Protein AF-A0A1Y3MMA6-F1 (afdb_monomer_lite)

Radius of gyration: 14.42 Å; chains: 1; bounding box: 32×38×24 Å

pLDDT: mean 72.96, std 12.75, range [39.69, 86.56]

Structure (mmCIF, N/CA/C/O backbone):
data_AF-A0A1Y3MMA6-F1
#
_entry.id   AF-A0A1Y3MMA6-F1
#
loop_
_atom_site.group_PDB
_atom_site.id
_atom_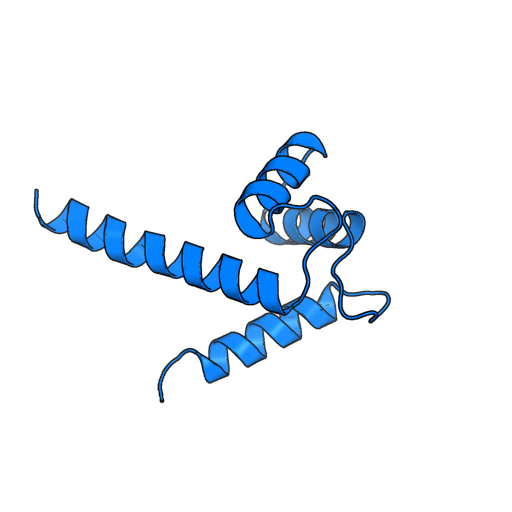site.type_symbol
_atom_site.label_atom_id
_atom_site.label_alt_id
_atom_site.label_comp_id
_atom_site.label_asym_id
_atom_site.label_entity_id
_atom_site.label_seq_id
_atom_site.pdbx_PDB_ins_code
_atom_site.Cartn_x
_atom_site.Cartn_y
_atom_site.Cartn_z
_atom_site.occupancy
_atom_site.B_iso_or_equiv
_atom_site.auth_seq_id
_atom_site.auth_comp_id
_atom_site.auth_asym_id
_atom_site.auth_atom_id
_atom_site.pdbx_PDB_model_num
ATOM 1 N N . GLY A 1 1 ? -13.096 -23.953 -4.346 1.00 39.69 1 GLY A N 1
ATOM 2 C CA . GLY A 1 1 ? -11.684 -24.020 -3.930 1.00 39.69 1 GLY A CA 1
ATOM 3 C C . GLY A 1 1 ? -11.383 -22.766 -3.144 1.00 39.69 1 GLY A C 1
ATOM 4 O O . GLY A 1 1 ? -11.755 -21.700 -3.601 1.00 39.69 1 GLY A O 1
ATOM 5 N N . THR A 1 2 ? -11.070 -22.892 -1.854 1.00 46.38 2 THR A N 1
ATOM 6 C CA . THR A 1 2 ? -9.699 -22.950 -1.288 1.00 46.38 2 THR A CA 1
ATOM 7 C C . THR A 1 2 ? -9.078 -21.561 -1.171 1.00 46.38 2 THR A C 1
ATOM 9 O O . THR A 1 2 ? -8.536 -21.075 -2.144 1.00 46.38 2 THR A O 1
ATOM 12 N N . LEU A 1 3 ? -9.182 -20.966 0.028 1.00 53.88 3 LEU A N 1
ATOM 13 C CA . LEU A 1 3 ? -8.496 -19.771 0.564 1.00 53.88 3 LEU A CA 1
ATOM 14 C C . LEU A 1 3 ? -8.582 -18.451 -0.235 1.00 53.88 3 LEU A C 1
ATOM 16 O O . LEU A 1 3 ? -8.962 -17.431 0.335 1.00 53.88 3 LEU A O 1
ATOM 20 N N . THR A 1 4 ? -8.294 -18.472 -1.532 1.00 58.84 4 THR A N 1
ATOM 21 C CA . THR A 1 4 ? -8.143 -17.316 -2.421 1.00 58.84 4 THR A CA 1
ATOM 22 C C . THR A 1 4 ? -9.418 -16.487 -2.537 1.00 58.84 4 THR A C 1
ATOM 24 O O . THR A 1 4 ? -9.339 -15.272 -2.553 1.00 58.84 4 THR A O 1
ATOM 27 N N . ASP A 1 5 ? -10.599 -17.107 -2.539 1.00 67.81 5 ASP A N 1
ATOM 28 C CA . ASP A 1 5 ? -11.874 -16.389 -2.699 1.00 67.81 5 ASP A CA 1
ATOM 29 C C . ASP A 1 5 ? -12.203 -15.489 -1.490 1.00 67.81 5 ASP A C 1
ATOM 31 O O . ASP A 1 5 ? -12.523 -14.308 -1.630 1.00 67.81 5 ASP A O 1
ATOM 35 N N . LYS A 1 6 ? -12.002 -16.020 -0.275 1.00 71.88 6 LYS A N 1
ATOM 36 C CA . LYS A 1 6 ? -12.149 -15.255 0.974 1.00 71.88 6 LYS A CA 1
ATOM 37 C C . LYS A 1 6 ? -11.067 -14.186 1.110 1.00 71.88 6 LYS A C 1
ATOM 39 O O . LYS A 1 6 ? -11.358 -13.084 1.562 1.00 71.88 6 LYS A O 1
ATOM 44 N N . PHE A 1 7 ? -9.837 -14.509 0.711 1.00 71.50 7 PHE A N 1
ATOM 45 C CA . PHE A 1 7 ? -8.723 -13.563 0.720 1.00 71.50 7 PHE A CA 1
ATOM 46 C C . PHE A 1 7 ? -8.962 -12.414 -0.265 1.00 71.50 7 PHE A C 1
ATOM 48 O O . PHE A 1 7 ? -8.730 -11.259 0.076 1.00 71.50 7 PHE A O 1
ATOM 55 N N . CYS A 1 8 ? -9.513 -12.714 -1.445 1.00 72.31 8 CYS A N 1
ATOM 56 C CA . CYS A 1 8 ? -9.893 -11.711 -2.428 1.00 72.31 8 CYS A CA 1
ATOM 57 C C . CYS A 1 8 ? -10.976 -10.773 -1.887 1.00 72.31 8 CYS A C 1
ATOM 59 O O . CYS A 1 8 ? -10.852 -9.560 -2.012 1.00 72.31 8 CYS A O 1
ATOM 61 N N . ALA A 1 9 ? -12.016 -11.315 -1.245 1.00 79.88 9 ALA A N 1
ATOM 62 C CA . ALA A 1 9 ? -13.063 -10.502 -0.628 1.00 79.88 9 ALA A CA 1
ATOM 63 C C . ALA A 1 9 ? -12.498 -9.556 0.447 1.00 79.88 9 ALA A C 1
ATOM 65 O O . ALA A 1 9 ? -12.795 -8.365 0.429 1.00 79.88 9 ALA A O 1
ATOM 66 N N . LEU A 1 10 ? -11.620 -10.063 1.315 1.00 79.94 10 LEU A N 1
ATOM 67 C CA . LEU A 1 10 ? -11.039 -9.294 2.414 1.00 79.94 10 LEU A CA 1
ATOM 68 C C . LEU A 1 10 ? -10.071 -8.211 1.911 1.00 79.94 10 LEU A C 1
ATOM 70 O O . LEU A 1 10 ? -10.138 -7.066 2.351 1.00 79.94 10 LEU A O 1
ATOM 74 N N . LEU A 1 11 ? -9.226 -8.532 0.926 1.00 77.38 11 LEU A N 1
ATOM 75 C CA . LEU A 1 11 ? -8.364 -7.554 0.253 1.00 77.38 11 LEU A CA 1
ATOM 76 C C . LEU A 1 11 ? -9.177 -6.494 -0.487 1.00 77.38 11 LEU A C 1
ATOM 78 O O . LEU A 1 11 ? -8.793 -5.331 -0.473 1.00 77.38 11 LEU A O 1
ATOM 82 N N . LYS A 1 12 ? -10.317 -6.860 -1.082 1.00 82.62 12 LYS A N 1
ATOM 83 C CA . LYS A 1 12 ? -11.231 -5.904 -1.711 1.00 82.62 12 LYS A CA 1
ATOM 84 C C . LYS A 1 12 ? -11.869 -4.963 -0.695 1.00 82.62 12 LYS A C 1
ATOM 86 O O . LYS A 1 12 ? -11.963 -3.773 -0.969 1.00 82.62 12 LYS A O 1
ATOM 91 N N . GLU A 1 13 ? -12.295 -5.469 0.459 1.00 85.25 13 GLU A N 1
ATOM 92 C CA . GLU A 1 13 ? -12.842 -4.637 1.539 1.00 85.25 13 GLU A CA 1
ATOM 93 C C . GLU A 1 13 ? -11.792 -3.681 2.104 1.00 85.25 13 GLU A C 1
ATOM 95 O O . GLU A 1 13 ? -12.084 -2.506 2.318 1.00 85.25 13 GLU A O 1
ATOM 100 N N . ILE A 1 14 ? -10.561 -4.162 2.301 1.00 82.50 14 ILE A N 1
ATOM 101 C CA . ILE A 1 14 ? -9.432 -3.317 2.693 1.00 82.50 14 ILE A CA 1
ATOM 102 C C . ILE A 1 14 ? -9.190 -2.264 1.613 1.00 82.50 14 ILE A C 1
ATOM 104 O O . ILE A 1 14 ? -9.203 -1.081 1.921 1.00 82.50 14 ILE A O 1
ATOM 108 N N . PHE A 1 15 ? -9.056 -2.666 0.351 1.00 83.88 15 PHE A N 1
ATOM 109 C CA . PHE A 1 15 ? -8.845 -1.748 -0.764 1.00 83.88 15 PHE A CA 1
ATOM 110 C C . PHE A 1 15 ? -9.914 -0.651 -0.792 1.00 83.88 15 PHE A C 1
ATOM 112 O O . PHE A 1 15 ? -9.577 0.520 -0.734 1.00 83.88 15 PHE A O 1
ATOM 119 N N . MET A 1 16 ? -11.198 -1.018 -0.743 1.00 85.00 16 MET A N 1
ATOM 120 C CA . MET A 1 16 ? -12.325 -0.073 -0.722 1.00 85.00 16 MET A CA 1
ATOM 121 C C . MET A 1 16 ? -12.362 0.838 0.509 1.00 85.00 16 MET A C 1
ATOM 123 O O . MET A 1 16 ? -13.021 1.874 0.486 1.00 85.00 16 MET A O 1
ATOM 127 N N . LYS A 1 17 ? -11.725 0.441 1.611 1.00 86.06 17 LYS A N 1
ATOM 128 C CA . LYS A 1 17 ? -11.632 1.264 2.819 1.00 86.06 17 LYS A CA 1
ATOM 129 C C . LYS A 1 17 ? -10.576 2.360 2.680 1.00 86.06 17 LYS A C 1
ATOM 131 O O . LYS A 1 17 ? -10.707 3.396 3.329 1.00 86.06 17 LYS A O 1
ATOM 136 N N . PHE A 1 18 ? -9.538 2.109 1.889 1.00 82.31 18 PHE A N 1
ATOM 137 C CA . PHE A 1 18 ? -8.430 3.037 1.676 1.00 82.31 18 PHE A CA 1
ATOM 138 C C . PHE A 1 18 ? -8.541 3.824 0.367 1.00 82.31 18 PHE A C 1
ATOM 140 O O . PHE A 1 18 ? -7.982 4.910 0.307 1.00 82.31 18 PHE A O 1
ATOM 147 N N . ASP A 1 19 ? -9.284 3.303 -0.610 1.00 85.25 19 ASP A N 1
ATOM 148 C CA . ASP A 1 19 ? -9.727 3.976 -1.833 1.00 85.25 19 ASP A CA 1
ATOM 149 C C . ASP A 1 19 ? -10.866 4.947 -1.471 1.00 85.25 19 ASP A C 1
ATOM 151 O O . ASP A 1 19 ? -12.054 4.598 -1.430 1.00 85.25 19 ASP A O 1
ATOM 155 N N . LEU A 1 20 ? -10.474 6.150 -1.056 1.00 83.44 20 LEU A N 1
ATOM 156 C CA . LEU A 1 20 ? -11.346 7.205 -0.554 1.00 83.44 20 LEU A CA 1
ATOM 157 C C . LEU A 1 20 ? -12.175 7.815 -1.680 1.00 83.44 20 LEU A C 1
ATOM 159 O O . LEU A 1 20 ? -13.342 8.158 -1.454 1.00 83.44 20 LEU A O 1
ATOM 163 N N . ASP A 1 21 ? -11.584 7.957 -2.866 1.00 85.44 21 ASP A N 1
ATOM 164 C CA . ASP A 1 21 ? -12.253 8.533 -4.029 1.00 85.44 21 ASP A CA 1
ATOM 165 C C . ASP A 1 21 ? -13.017 7.500 -4.878 1.00 85.44 21 ASP A C 1
ATOM 167 O O . ASP A 1 21 ? -13.943 7.876 -5.606 1.00 85.44 21 ASP A O 1
ATOM 171 N N . LYS A 1 22 ? -12.783 6.203 -4.638 1.00 84.25 22 LYS A N 1
ATOM 172 C CA . LYS A 1 22 ? -13.496 5.066 -5.238 1.00 84.25 22 LYS A CA 1
ATOM 173 C C . LYS A 1 22 ? -13.316 4.979 -6.747 1.00 84.25 22 LYS A C 1
ATOM 175 O O . LYS A 1 22 ? -14.219 4.497 -7.444 1.00 84.25 22 LYS A O 1
ATOM 180 N N . ASP A 1 23 ? -12.176 5.426 -7.259 1.00 85.38 23 ASP A N 1
ATOM 181 C CA . ASP A 1 23 ? -11.803 5.258 -8.661 1.00 85.38 23 ASP A CA 1
ATOM 182 C C . ASP A 1 23 ? -11.295 3.838 -8.973 1.00 85.38 23 ASP A C 1
ATOM 184 O O . ASP A 1 23 ? -11.171 3.465 -10.145 1.00 85.38 23 ASP A O 1
ATOM 188 N N . GLY A 1 24 ? -11.082 3.002 -7.949 1.00 82.94 24 GLY A N 1
ATOM 189 C CA . GLY A 1 24 ? -10.548 1.653 -8.102 1.00 82.94 24 GLY A CA 1
ATOM 190 C C . GLY A 1 24 ? -9.021 1.606 -8.225 1.00 82.94 24 GLY A C 1
ATOM 191 O O . GLY A 1 24 ? -8.477 0.558 -8.604 1.00 82.94 24 GLY A O 1
ATOM 192 N N . LEU A 1 25 ? -8.334 2.703 -7.908 1.00 86.38 25 LEU A N 1
ATOM 193 C CA . LEU A 1 25 ? -6.889 2.871 -7.900 1.00 86.38 25 LEU A CA 1
ATOM 194 C C . LEU A 1 25 ? -6.470 3.517 -6.576 1.00 86.38 25 LEU A C 1
ATOM 196 O O . LEU A 1 25 ? -6.655 4.702 -6.358 1.00 86.38 25 LEU A O 1
ATOM 200 N N . LEU A 1 26 ? -5.758 2.764 -5.737 1.00 85.94 26 LEU A N 1
ATOM 201 C CA . LEU A 1 26 ? -5.119 3.363 -4.573 1.00 85.94 26 LEU A CA 1
ATOM 202 C C . LEU A 1 26 ? -4.006 4.299 -5.043 1.00 85.94 26 LEU A C 1
ATOM 204 O O . LEU A 1 26 ? -2.921 3.861 -5.450 1.00 85.94 26 LEU A O 1
ATOM 208 N N . SER A 1 27 ? -4.276 5.591 -4.969 1.00 86.50 27 SER A N 1
ATOM 209 C CA . SER A 1 27 ? -3.341 6.653 -5.290 1.00 86.50 27 SER A CA 1
ATOM 210 C C . SER A 1 27 ? -2.157 6.635 -4.325 1.00 86.50 27 SER A C 1
ATOM 212 O O . SER A 1 27 ? -2.234 6.131 -3.206 1.00 86.50 27 SER A O 1
ATOM 214 N N . ARG A 1 28 ? -1.022 7.225 -4.716 1.00 85.56 28 ARG A N 1
ATOM 215 C CA . ARG A 1 28 ? 0.183 7.280 -3.858 1.00 85.56 28 ARG A CA 1
ATOM 216 C C . ARG A 1 28 ? -0.096 7.790 -2.442 1.00 85.56 28 ARG A C 1
ATOM 218 O O . ARG A 1 28 ? 0.477 7.274 -1.487 1.00 85.56 28 ARG A O 1
ATOM 225 N N . GLU A 1 29 ? -0.960 8.791 -2.310 1.00 85.25 29 GLU A N 1
ATOM 226 C CA . GLU A 1 29 ? -1.354 9.343 -1.012 1.00 85.25 29 GLU A CA 1
ATOM 227 C C . GLU A 1 29 ? -2.149 8.334 -0.177 1.00 85.25 29 GLU A C 1
ATOM 229 O O . GLU A 1 29 ? -1.889 8.183 1.015 1.00 85.25 29 GLU A O 1
ATOM 234 N N . GLU A 1 30 ? -3.047 7.579 -0.800 1.00 86.56 30 GLU A N 1
ATOM 235 C CA . GLU A 1 30 ? -3.858 6.556 -0.138 1.00 86.56 30 GLU A CA 1
ATOM 236 C C . GLU A 1 30 ? -3.022 5.347 0.263 1.00 86.56 30 GLU A C 1
ATOM 238 O O . GLU A 1 30 ? -3.127 4.871 1.390 1.00 86.56 30 GLU A O 1
ATOM 243 N N . VAL A 1 31 ? -2.109 4.907 -0.607 1.00 81.50 31 VAL A N 1
ATOM 244 C CA . VAL A 1 31 ? -1.133 3.857 -0.294 1.00 81.50 31 VAL A CA 1
ATOM 245 C C . VAL A 1 31 ? -0.220 4.305 0.850 1.00 81.50 31 VAL A C 1
ATOM 247 O O . VAL A 1 31 ? 0.068 3.538 1.767 1.00 81.50 31 VAL A O 1
ATOM 250 N N . ARG A 1 32 ? 0.218 5.566 0.862 1.00 82.50 32 ARG A N 1
ATOM 251 C CA . ARG A 1 32 ? 0.993 6.111 1.982 1.00 82.50 32 ARG A CA 1
ATOM 252 C C . ARG A 1 32 ? 0.195 6.076 3.280 1.00 82.50 32 ARG A C 1
ATOM 254 O O . ARG A 1 32 ? 0.721 5.661 4.311 1.00 82.50 32 ARG A O 1
ATOM 261 N N . ASN A 1 33 ? -1.066 6.493 3.227 1.00 82.50 33 ASN A N 1
ATOM 262 C CA . ASN A 1 33 ? -1.949 6.505 4.384 1.00 82.50 33 ASN A CA 1
ATOM 263 C C . ASN A 1 33 ? -2.243 5.077 4.876 1.00 82.50 33 ASN A C 1
ATOM 265 O O . ASN A 1 33 ? -2.279 4.829 6.080 1.00 82.50 33 ASN A O 1
ATOM 269 N N . TYR A 1 34 ? -2.357 4.124 3.951 1.00 79.94 34 TYR A N 1
ATOM 270 C CA . TYR A 1 34 ? -2.468 2.691 4.208 1.00 79.94 34 TYR A CA 1
ATOM 271 C C . TYR A 1 34 ? -1.281 2.157 5.007 1.00 79.94 34 TYR A C 1
ATOM 273 O O . TYR A 1 34 ? -1.467 1.636 6.108 1.00 79.94 34 TYR A O 1
ATOM 281 N N . PHE A 1 35 ? -0.058 2.349 4.506 1.00 75.81 35 PHE A N 1
ATOM 282 C CA . PHE A 1 35 ? 1.154 1.917 5.204 1.00 75.81 35 PHE A CA 1
ATOM 283 C C . PHE A 1 35 ? 1.328 2.625 6.548 1.00 75.81 35 PHE A C 1
ATOM 285 O O . PHE A 1 35 ? 1.676 1.980 7.535 1.00 75.81 35 PHE A O 1
ATOM 292 N N . SER A 1 36 ? 0.997 3.916 6.620 1.00 80.88 36 SER A N 1
ATOM 293 C CA . SER A 1 36 ? 1.019 4.661 7.880 1.00 80.88 36 SER A CA 1
ATOM 294 C C . SER A 1 36 ? 0.001 4.132 8.893 1.00 80.88 36 SER A C 1
ATOM 296 O O . SER A 1 36 ? 0.271 4.169 10.089 1.00 80.88 36 SER A O 1
ATOM 298 N N . THR A 1 37 ? -1.156 3.644 8.440 1.00 78.44 37 THR A N 1
ATOM 299 C CA . THR A 1 37 ? -2.214 3.109 9.311 1.00 78.44 37 THR A CA 1
ATOM 300 C C . THR A 1 37 ? -1.903 1.686 9.774 1.00 78.44 37 THR A C 1
ATOM 302 O O . THR A 1 37 ? -2.223 1.333 10.905 1.00 78.44 37 THR A O 1
ATOM 305 N N . LEU A 1 38 ? -1.292 0.864 8.918 1.00 70.69 38 LEU A N 1
ATOM 306 C CA . LEU A 1 38 ? -1.025 -0.545 9.218 1.00 70.69 38 LEU A CA 1
ATOM 307 C C . LEU A 1 38 ? 0.307 -0.793 9.910 1.00 70.69 38 LEU A C 1
ATOM 309 O O . LEU A 1 38 ? 0.337 -1.505 10.909 1.00 70.69 38 LEU A O 1
ATOM 313 N N . ASN A 1 39 ? 1.393 -0.213 9.399 1.00 65.38 39 ASN A N 1
ATOM 314 C CA . ASN A 1 39 ? 2.716 -0.377 9.999 1.00 65.38 39 ASN A CA 1
ATOM 315 C C . ASN A 1 39 ? 2.975 0.650 11.105 1.00 65.38 39 ASN A C 1
ATOM 317 O O . ASN A 1 39 ? 3.962 0.528 11.822 1.00 65.38 39 ASN A O 1
ATOM 321 N N . GLY A 1 40 ? 2.129 1.680 11.235 1.00 68.00 40 GLY A N 1
ATOM 322 C CA . GLY A 1 40 ? 2.394 2.809 12.132 1.00 68.00 40 GLY A CA 1
ATOM 323 C C . GLY A 1 40 ? 3.604 3.647 11.703 1.00 68.00 40 GLY A C 1
ATOM 324 O O . GLY A 1 40 ? 4.033 4.527 12.447 1.00 68.00 40 GLY A O 1
ATOM 325 N N . GLU A 1 41 ? 4.157 3.385 10.515 1.00 68.44 41 GLU A N 1
ATOM 326 C CA . GLU A 1 41 ? 5.358 4.030 10.001 1.00 68.44 41 GLU A CA 1
ATOM 327 C C . GLU A 1 41 ? 5.040 4.892 8.786 1.00 68.44 41 GLU A C 1
ATOM 329 O O . GLU A 1 41 ? 4.374 4.477 7.834 1.00 68.44 41 GLU A O 1
ATOM 334 N N . TYR A 1 42 ? 5.570 6.111 8.798 1.00 74.00 42 TYR A N 1
ATOM 335 C CA . TYR A 1 42 ? 5.468 7.007 7.663 1.00 74.00 42 TYR A CA 1
ATOM 336 C C . TYR A 1 42 ? 6.488 6.607 6.599 1.00 74.00 42 TYR A C 1
ATOM 338 O O . TYR A 1 42 ? 7.679 6.911 6.708 1.00 74.00 42 TYR A O 1
ATOM 346 N N . LEU A 1 43 ? 6.023 5.943 5.541 1.00 72.88 43 LEU A N 1
ATOM 347 C CA . LEU A 1 43 ? 6.882 5.671 4.397 1.00 72.88 43 LEU A CA 1
ATOM 348 C C . LEU A 1 43 ? 7.248 6.981 3.692 1.00 72.88 43 LEU A C 1
ATOM 350 O O . LEU A 1 43 ? 6.396 7.785 3.294 1.00 72.88 43 LEU A O 1
ATOM 354 N N . MET A 1 44 ? 8.553 7.186 3.521 1.00 79.88 44 MET A N 1
ATOM 355 C CA . MET A 1 44 ? 9.067 8.217 2.628 1.00 79.88 44 MET A CA 1
ATOM 356 C C . MET A 1 44 ? 8.730 7.857 1.181 1.00 79.88 44 MET A C 1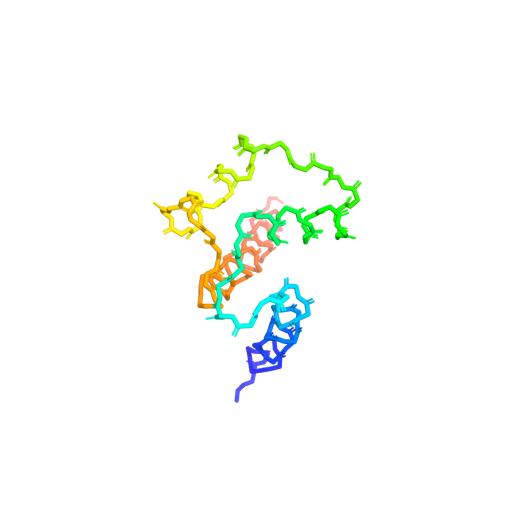
ATOM 358 O O . MET A 1 44 ? 8.690 6.680 0.815 1.00 79.88 44 MET A O 1
ATOM 362 N N . ASP A 1 45 ? 8.556 8.877 0.341 1.00 81.69 45 ASP A N 1
ATOM 363 C CA . ASP A 1 45 ? 8.213 8.716 -1.074 1.00 81.69 45 ASP A CA 1
ATOM 364 C C . ASP A 1 45 ? 9.188 7.791 -1.816 1.00 81.69 45 ASP A C 1
ATOM 366 O O . ASP A 1 45 ? 8.781 7.039 -2.695 1.00 81.69 45 ASP A O 1
ATOM 370 N N . PHE A 1 46 ? 10.467 7.768 -1.425 1.00 82.44 46 PHE A N 1
ATOM 371 C CA . PHE A 1 46 ? 11.447 6.831 -1.978 1.00 82.44 46 PHE A CA 1
ATOM 372 C C . PHE A 1 46 ? 11.094 5.365 -1.683 1.00 82.44 46 PHE A C 1
ATOM 374 O O . PHE A 1 46 ? 11.017 4.560 -2.607 1.00 82.44 46 PHE A O 1
ATOM 381 N N . SER A 1 47 ? 10.827 5.019 -0.421 1.00 81.19 47 SER A N 1
ATOM 382 C CA . SER A 1 47 ? 10.459 3.653 -0.023 1.00 81.19 47 SER A CA 1
ATOM 383 C C . SER A 1 47 ? 9.136 3.219 -0.650 1.00 81.19 47 SER A C 1
ATOM 385 O O . SER A 1 47 ? 9.020 2.093 -1.131 1.00 81.19 47 SER A O 1
ATOM 387 N N . LEU A 1 48 ? 8.166 4.135 -0.714 1.00 81.31 48 LEU A N 1
ATOM 388 C CA . LEU A 1 48 ? 6.892 3.909 -1.389 1.00 81.31 48 LEU A CA 1
ATOM 389 C C . LEU A 1 48 ? 7.092 3.635 -2.887 1.00 81.31 48 LEU A C 1
ATOM 391 O O . LEU A 1 48 ? 6.547 2.670 -3.415 1.00 81.31 48 LEU A O 1
ATOM 395 N N . ASN A 1 49 ? 7.921 4.434 -3.564 1.00 83.38 49 ASN A N 1
ATOM 396 C CA . ASN A 1 49 ? 8.246 4.230 -4.975 1.00 83.38 49 ASN A CA 1
ATOM 397 C C . ASN A 1 49 ? 8.938 2.885 -5.214 1.00 83.38 49 ASN A C 1
ATOM 399 O O . ASN A 1 49 ? 8.621 2.219 -6.193 1.00 83.38 49 ASN A O 1
ATOM 403 N N . ILE A 1 50 ? 9.853 2.466 -4.334 1.00 81.38 50 ILE A N 1
ATOM 404 C CA . ILE A 1 50 ? 10.510 1.157 -4.443 1.00 81.38 50 ILE A CA 1
ATOM 405 C C . ILE A 1 50 ? 9.497 0.020 -4.287 1.00 81.38 50 ILE A C 1
ATOM 407 O O . ILE A 1 50 ? 9.543 -0.924 -5.074 1.00 81.38 50 ILE A O 1
ATOM 411 N N . ALA A 1 51 ? 8.575 0.108 -3.324 1.00 76.44 51 ALA A N 1
ATOM 412 C CA . ALA A 1 51 ? 7.517 -0.886 -3.154 1.00 76.44 51 ALA A CA 1
ATOM 413 C C . ALA A 1 51 ? 6.619 -0.960 -4.402 1.00 76.44 51 ALA A C 1
ATOM 415 O O . ALA A 1 51 ? 6.456 -2.029 -4.983 1.00 76.44 51 ALA A O 1
ATOM 416 N N . LEU A 1 52 ? 6.133 0.187 -4.882 1.00 80.38 52 LEU A N 1
ATOM 417 C CA . LEU A 1 52 ? 5.283 0.275 -6.073 1.00 80.38 52 LEU A CA 1
ATOM 418 C C . LEU A 1 52 ? 5.991 -0.232 -7.343 1.00 80.38 52 LEU A C 1
ATOM 420 O O . LEU A 1 52 ? 5.410 -0.990 -8.118 1.00 80.38 52 LEU A O 1
ATOM 424 N N . LEU A 1 53 ? 7.263 0.125 -7.547 1.00 82.25 53 LEU A N 1
ATOM 425 C CA . LEU A 1 53 ? 8.052 -0.342 -8.692 1.00 82.25 53 LEU A CA 1
ATOM 426 C C . LEU A 1 53 ? 8.305 -1.845 -8.647 1.00 82.25 53 LEU A C 1
ATOM 428 O O . LEU A 1 53 ? 8.191 -2.500 -9.680 1.00 82.25 53 LEU A O 1
ATOM 432 N N . LYS A 1 54 ? 8.645 -2.393 -7.476 1.00 77.88 54 LYS A N 1
ATOM 433 C CA . LYS A 1 54 ? 8.882 -3.834 -7.326 1.00 77.88 54 LYS A CA 1
ATOM 434 C C . LYS A 1 54 ? 7.637 -4.652 -7.641 1.00 77.88 54 LYS A C 1
ATOM 436 O O . LYS A 1 54 ? 7.762 -5.746 -8.177 1.00 77.88 54 LYS A O 1
ATOM 441 N N . THR A 1 55 ? 6.462 -4.129 -7.316 1.00 70.38 55 THR A N 1
ATOM 442 C CA . THR A 1 55 ? 5.215 -4.882 -7.425 1.00 70.38 55 THR A CA 1
ATOM 443 C C . THR A 1 55 ? 4.481 -4.660 -8.744 1.00 70.38 55 THR A C 1
ATOM 445 O O . THR A 1 55 ? 4.060 -5.624 -9.378 1.00 70.38 55 THR A O 1
ATOM 448 N N . CYS A 1 56 ? 4.337 -3.408 -9.178 1.00 72.62 56 CYS A N 1
ATOM 449 C CA . CYS A 1 56 ? 3.515 -3.037 -10.337 1.00 72.62 56 CYS A CA 1
ATOM 450 C C . CYS A 1 56 ? 4.356 -2.591 -11.541 1.00 72.62 56 CYS A C 1
ATOM 452 O O . CYS A 1 56 ? 3.826 -2.392 -12.632 1.00 72.62 56 CYS A O 1
ATOM 454 N N . GLY A 1 57 ? 5.659 -2.353 -11.353 1.00 75.94 57 GLY A N 1
ATOM 455 C CA . GLY A 1 57 ? 6.522 -1.753 -12.374 1.00 75.94 57 GLY A CA 1
ATOM 456 C C . GLY A 1 57 ? 6.264 -0.261 -12.623 1.00 75.94 57 GLY A C 1
ATOM 457 O O . GLY A 1 57 ? 6.867 0.317 -13.524 1.00 75.94 57 GLY A O 1
ATOM 458 N N . HIS A 1 58 ? 5.400 0.385 -11.833 1.00 78.81 58 HIS A N 1
ATOM 459 C CA . HIS A 1 58 ? 5.085 1.811 -11.936 1.00 78.81 58 HIS A CA 1
ATOM 460 C C . HIS A 1 58 ? 4.846 2.445 -10.567 1.00 78.81 58 HIS A C 1
ATOM 462 O O . HIS A 1 58 ? 4.462 1.768 -9.621 1.00 78.81 58 HIS A O 1
ATOM 468 N N . THR A 1 59 ? 4.984 3.766 -10.474 1.00 80.25 59 THR A N 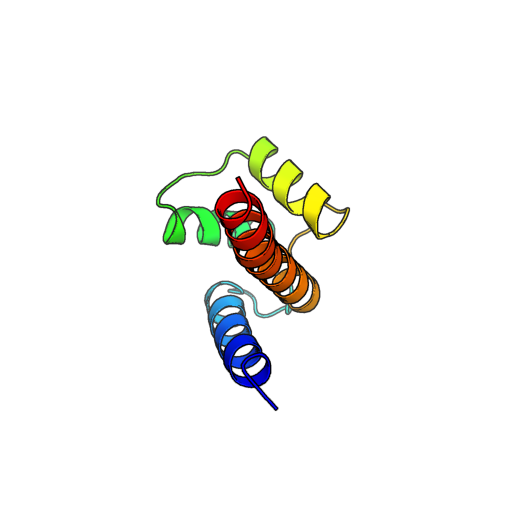1
ATOM 469 C CA . THR A 1 59 ? 4.815 4.531 -9.226 1.00 80.25 59 THR A CA 1
ATOM 470 C C . THR A 1 59 ? 3.474 5.258 -9.118 1.00 80.25 59 THR A C 1
ATOM 472 O O . THR A 1 59 ? 3.288 6.053 -8.204 1.00 80.25 59 THR A O 1
ATOM 475 N N . ASN A 1 60 ? 2.528 5.014 -10.030 1.00 79.56 60 ASN A N 1
ATOM 476 C CA . ASN A 1 60 ? 1.271 5.771 -10.061 1.00 79.56 60 ASN A CA 1
ATOM 477 C C . ASN A 1 60 ? 0.292 5.391 -8.938 1.00 79.56 60 ASN A C 1
ATOM 479 O O . ASN A 1 60 ? -0.485 6.242 -8.519 1.00 79.56 60 ASN A O 1
ATOM 483 N N . GLY A 1 61 ? 0.357 4.161 -8.426 1.00 78.38 61 GLY A N 1
ATOM 484 C CA . GLY A 1 61 ? -0.558 3.661 -7.400 1.00 78.38 61 GLY A CA 1
ATOM 485 C C . GLY A 1 61 ? -0.693 2.142 -7.444 1.00 78.38 61 GLY A C 1
ATOM 486 O O . GLY A 1 61 ? 0.054 1.474 -8.164 1.00 78.38 61 GLY A O 1
ATOM 487 N N . PHE A 1 62 ? -1.645 1.605 -6.686 1.00 79.69 62 PHE A N 1
ATOM 488 C CA . PHE A 1 62 ? -2.020 0.193 -6.703 1.00 79.69 62 PHE A CA 1
ATOM 489 C C . PHE A 1 62 ? -3.412 0.027 -7.301 1.00 79.69 62 PHE A C 1
ATOM 491 O O . PHE A 1 62 ? -4.396 0.453 -6.703 1.00 79.69 62 PHE A O 1
ATOM 498 N N . TYR A 1 63 ? -3.523 -0.662 -8.434 1.00 84.75 63 TYR A N 1
ATOM 499 C CA . TYR A 1 63 ? -4.823 -1.198 -8.822 1.00 84.75 63 TYR A CA 1
ATOM 500 C C . TYR A 1 63 ? -5.156 -2.389 -7.933 1.00 84.75 63 TYR A C 1
ATOM 502 O O . TYR A 1 63 ? -4.267 -3.117 -7.484 1.00 84.75 63 TYR A O 1
ATOM 510 N N . LEU A 1 64 ? -6.448 -2.655 -7.750 1.00 79.19 64 LEU A N 1
ATOM 511 C CA . LEU A 1 64 ? -6.918 -3.814 -6.990 1.00 79.19 64 LEU A CA 1
ATOM 512 C C . LEU A 1 64 ? -6.247 -5.126 -7.452 1.00 79.19 64 LEU A C 1
ATOM 514 O O . LEU A 1 64 ? -5.902 -5.977 -6.637 1.00 79.19 64 LEU A O 1
ATOM 518 N N . ASN A 1 65 ? -6.004 -5.270 -8.758 1.00 79.69 65 ASN A N 1
ATOM 519 C CA . ASN A 1 65 ? -5.324 -6.435 -9.323 1.00 79.69 65 ASN A CA 1
ATOM 520 C C . ASN A 1 65 ? -3.846 -6.548 -8.911 1.00 79.69 65 ASN A C 1
ATOM 522 O O . ASN A 1 65 ? -3.365 -7.648 -8.643 1.00 79.69 65 ASN A O 1
ATOM 526 N N . ASP A 1 66 ? -3.129 -5.428 -8.840 1.00 79.19 66 ASP A N 1
ATOM 527 C CA . ASP A 1 66 ? -1.734 -5.409 -8.393 1.00 79.19 66 ASP A CA 1
ATOM 528 C C . ASP A 1 66 ? -1.633 -5.641 -6.886 1.00 79.19 66 ASP A C 1
ATOM 530 O O . ASP A 1 66 ? -0.712 -6.306 -6.419 1.00 79.19 66 ASP A O 1
ATOM 534 N N . PHE A 1 67 ? -2.632 -5.180 -6.135 1.00 76.38 67 PHE A N 1
ATOM 535 C CA . PHE A 1 67 ? -2.760 -5.439 -4.707 1.00 76.38 67 PHE A CA 1
ATOM 536 C C . PHE A 1 67 ? -2.935 -6.936 -4.409 1.00 76.38 67 PHE A C 1
ATOM 538 O O . PHE A 1 67 ? -2.299 -7.468 -3.500 1.00 76.38 67 PHE A O 1
ATOM 545 N N . TYR A 1 68 ? -3.724 -7.654 -5.219 1.00 76.38 68 TYR A N 1
ATOM 546 C CA . TYR A 1 68 ? -3.807 -9.115 -5.121 1.00 76.38 68 TYR A CA 1
ATOM 547 C C . TYR A 1 68 ? -2.477 -9.791 -5.429 1.00 76.38 68 TYR A C 1
ATOM 549 O O . TYR A 1 68 ? -2.080 -10.688 -4.690 1.00 76.38 68 TYR A O 1
ATOM 557 N N . LYS A 1 69 ? -1.782 -9.372 -6.494 1.00 75.31 69 LYS A N 1
ATOM 558 C CA . LYS A 1 69 ? -0.467 -9.931 -6.837 1.00 75.31 69 LYS A CA 1
ATOM 559 C C . LYS A 1 69 ? 0.530 -9.718 -5.709 1.00 75.31 69 LYS A C 1
ATOM 561 O O . LYS A 1 69 ? 1.138 -10.684 -5.280 1.00 75.31 69 LYS A O 1
ATOM 566 N N . TYR A 1 70 ? 0.604 -8.504 -5.165 1.00 74.50 70 TYR A N 1
ATOM 567 C CA . TYR A 1 70 ? 1.470 -8.179 -4.035 1.00 74.50 70 TYR A CA 1
ATOM 568 C C . TYR A 1 70 ? 1.293 -9.144 -2.866 1.00 74.50 70 TYR A C 1
ATOM 570 O O . TYR A 1 70 ? 2.256 -9.720 -2.372 1.00 74.50 70 TYR A O 1
ATOM 578 N N . TYR A 1 71 ? 0.045 -9.332 -2.437 1.00 71.69 71 TYR A N 1
ATOM 579 C CA . TYR A 1 71 ? -0.269 -10.181 -1.297 1.00 71.69 71 TYR A CA 1
ATOM 580 C C . TYR A 1 71 ? -0.069 -11.662 -1.604 1.00 71.69 71 TYR A C 1
ATOM 582 O O . TYR A 1 71 ? 0.345 -12.411 -0.723 1.00 71.69 71 TYR A O 1
ATOM 590 N N . VAL A 1 72 ? -0.344 -12.104 -2.832 1.00 71.44 72 VAL A N 1
ATOM 591 C CA . VAL A 1 72 ? -0.075 -13.482 -3.262 1.00 71.44 72 VAL A CA 1
ATOM 592 C C . VAL A 1 72 ? 1.427 -13.756 -3.328 1.00 71.44 72 VAL A C 1
ATOM 594 O O . VAL A 1 72 ? 1.843 -14.835 -2.919 1.00 71.44 72 VAL A O 1
ATOM 597 N N . ASP A 1 73 ? 2.235 -12.804 -3.797 1.00 66.94 73 ASP A N 1
ATOM 598 C CA . ASP A 1 73 ? 3.697 -12.899 -3.798 1.00 66.94 73 ASP A CA 1
ATOM 599 C C . ASP A 1 73 ? 4.250 -12.894 -2.364 1.00 66.94 73 ASP A C 1
ATOM 601 O O . ASP A 1 73 ? 4.967 -13.821 -1.999 1.00 66.94 73 ASP A O 1
ATOM 605 N N . GLN A 1 74 ? 3.812 -11.971 -1.497 1.00 62.50 74 GLN A N 1
ATOM 606 C CA . GLN A 1 74 ? 4.230 -11.960 -0.087 1.00 62.50 74 GLN A CA 1
ATOM 607 C C . GLN A 1 74 ? 3.827 -13.231 0.674 1.00 62.50 74 GLN A C 1
ATOM 609 O O . GLN A 1 74 ? 4.614 -13.772 1.443 1.00 62.50 74 GLN A O 1
ATOM 614 N N . THR A 1 75 ? 2.614 -13.749 0.457 1.00 59.56 75 THR A N 1
ATOM 615 C CA . THR A 1 75 ? 2.174 -15.004 1.099 1.00 59.56 75 THR A CA 1
ATOM 616 C C . THR A 1 75 ? 2.841 -16.249 0.510 1.00 59.56 75 THR A C 1
ATOM 618 O O . THR A 1 75 ? 2.827 -17.302 1.147 1.00 59.56 75 THR A O 1
ATOM 621 N N . ARG A 1 76 ? 3.440 -16.151 -0.684 1.00 55.38 76 ARG A N 1
ATOM 622 C CA . ARG A 1 76 ? 4.290 -17.198 -1.266 1.00 55.38 76 ARG A CA 1
ATOM 623 C C . ARG A 1 76 ? 5.688 -17.199 -0.667 1.00 55.38 76 A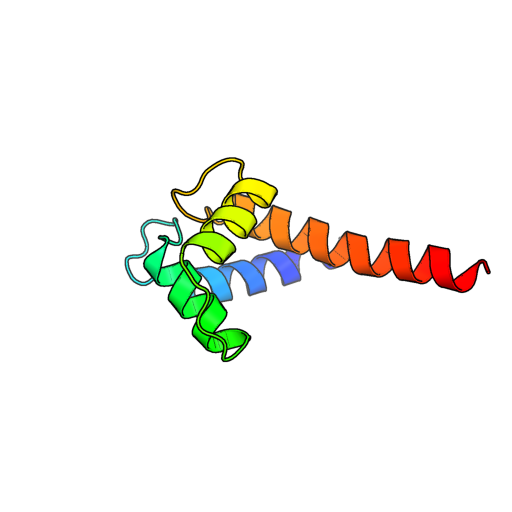RG A C 1
ATOM 625 O O . ARG A 1 76 ? 6.207 -18.278 -0.398 1.00 55.38 76 ARG A O 1
ATOM 632 N N . GLU A 1 77 ? 6.263 -16.021 -0.442 1.00 49.59 77 GLU A N 1
ATOM 633 C CA . GLU A 1 77 ? 7.592 -15.889 0.164 1.00 49.59 77 GLU A CA 1
ATOM 634 C C . GLU A 1 77 ? 7.631 -16.475 1.589 1.00 49.59 77 GLU A C 1
ATOM 636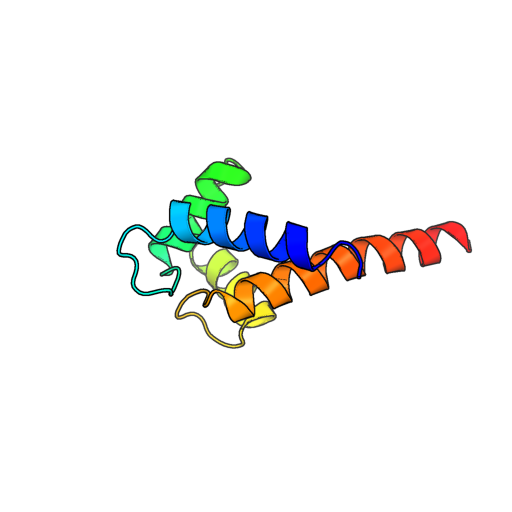 O O . GLU A 1 77 ? 8.596 -17.152 1.931 1.00 49.59 77 GLU A O 1
ATOM 641 N N . ASP A 1 78 ? 6.542 -16.373 2.359 1.00 47.59 78 ASP A N 1
ATOM 642 C CA . ASP A 1 78 ? 6.435 -16.963 3.707 1.00 47.59 78 ASP A CA 1
ATOM 643 C C . ASP A 1 78 ? 6.436 -18.515 3.705 1.00 47.59 78 ASP A C 1
ATOM 645 O O . ASP A 1 78 ? 6.950 -19.163 4.621 1.00 47.59 78 ASP A O 1
ATOM 649 N N . VAL A 1 79 ? 5.895 -19.155 2.657 1.00 48.75 79 VAL A N 1
ATOM 650 C CA . VAL A 1 79 ? 5.842 -20.629 2.542 1.00 48.75 79 VAL A CA 1
ATOM 651 C C . VAL A 1 79 ? 7.158 -21.220 2.034 1.00 48.75 79 VAL A C 1
ATOM 653 O O . VAL A 1 79 ? 7.582 -22.271 2.526 1.00 48.75 79 VAL A O 1
ATOM 656 N N . ASP A 1 80 ? 7.806 -20.572 1.066 1.00 49.50 80 ASP A N 1
ATOM 657 C CA . ASP A 1 80 ? 9.067 -21.055 0.496 1.00 49.50 80 ASP A CA 1
ATOM 658 C C . ASP A 1 80 ? 10.262 -20.821 1.442 1.00 49.50 80 ASP A C 1
ATOM 660 O O . ASP A 1 80 ? 11.091 -21.726 1.580 1.00 49.50 80 ASP A O 1
ATOM 664 N N . GLU A 1 81 ? 10.331 -19.695 2.173 1.00 51.03 81 GLU A N 1
ATOM 665 C CA . GLU A 1 81 ? 11.365 -19.502 3.211 1.00 51.03 81 GLU A CA 1
ATOM 666 C C . GLU A 1 81 ? 11.220 -20.528 4.338 1.00 51.03 81 GLU A C 1
ATOM 668 O O . GLU A 1 81 ? 12.197 -21.181 4.704 1.00 51.03 81 GLU A O 1
ATOM 673 N N . THR A 1 82 ? 9.996 -20.775 4.817 1.00 49.38 82 THR A N 1
ATOM 674 C CA . THR A 1 82 ? 9.752 -21.772 5.872 1.00 49.38 82 THR A CA 1
ATOM 675 C C . THR A 1 82 ? 10.155 -23.187 5.428 1.00 49.38 82 THR A C 1
ATOM 677 O O . THR A 1 82 ? 10.706 -23.959 6.216 1.00 49.38 82 THR A O 1
ATOM 680 N N . TYR A 1 83 ? 9.930 -23.552 4.159 1.00 50.41 83 TYR A N 1
ATOM 681 C CA . TYR A 1 83 ? 10.336 -24.854 3.612 1.00 50.41 83 TYR A CA 1
ATOM 682 C C . TYR A 1 83 ? 11.859 -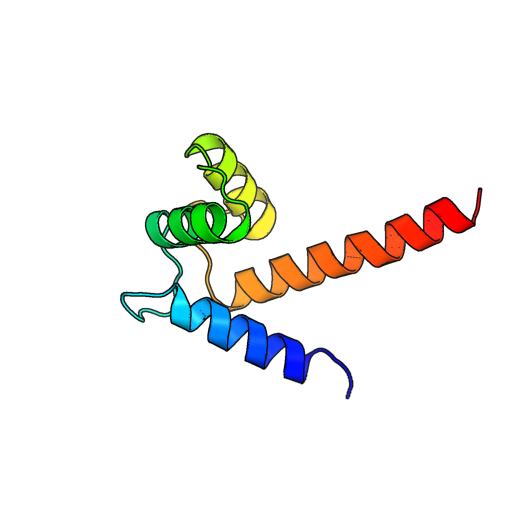24.987 3.428 1.00 50.41 83 TYR A C 1
ATOM 684 O O . TYR A 1 83 ? 12.402 -26.087 3.580 1.00 50.41 83 TYR A O 1
ATOM 692 N N . LEU A 1 84 ? 12.551 -23.891 3.108 1.00 50.75 84 LEU A N 1
ATOM 693 C CA . LEU A 1 84 ? 14.009 -23.856 2.971 1.00 50.75 84 LEU A CA 1
ATOM 694 C C . LEU A 1 84 ? 14.724 -23.874 4.330 1.00 50.75 84 LEU A C 1
ATOM 696 O O . LEU A 1 84 ? 15.734 -24.569 4.456 1.00 50.75 84 LEU A O 1
ATOM 700 N N . ASP A 1 85 ? 14.185 -23.207 5.353 1.00 53.44 85 ASP A N 1
ATOM 701 C CA . ASP A 1 85 ? 14.726 -23.243 6.719 1.00 53.44 85 ASP A CA 1
ATOM 702 C C . ASP A 1 85 ? 14.542 -24.617 7.388 1.00 53.44 85 ASP A C 1
ATOM 704 O O . ASP A 1 85 ? 15.439 -25.105 8.072 1.00 53.44 85 ASP A O 1
ATOM 708 N N . LEU A 1 86 ? 13.433 -25.318 7.118 1.00 51.28 86 LEU A N 1
ATOM 709 C CA . LEU A 1 86 ? 13.166 -26.668 7.645 1.00 51.28 86 LEU A CA 1
ATOM 710 C C . LEU A 1 86 ? 14.019 -27.786 7.016 1.00 51.28 86 LEU A C 1
ATOM 712 O O . LEU A 1 86 ? 13.961 -28.931 7.470 1.00 51.28 86 LEU A O 1
ATOM 716 N N . LYS A 1 87 ? 14.783 -27.488 5.959 1.00 49.16 87 LYS A N 1
ATOM 717 C CA . LYS A 1 87 ? 15.662 -28.444 5.265 1.00 49.16 87 LYS A CA 1
ATOM 718 C C . LYS A 1 87 ? 17.147 -28.296 5.607 1.00 49.16 87 LYS A C 1
ATOM 720 O O . LYS A 1 87 ? 17.963 -28.976 4.977 1.00 49.16 87 LYS A O 1
ATOM 725 N N . LYS A 1 88 ? 17.498 -27.441 6.568 1.00 42.09 88 LYS A N 1
ATOM 726 C CA . LYS A 1 88 ? 18.867 -27.303 7.076 1.00 42.09 88 LYS A CA 1
ATOM 727 C C . LYS A 1 88 ? 19.138 -28.179 8.292 1.00 42.09 88 LYS A C 1
ATOM 729 O O . LYS A 1 88 ? 18.247 -28.295 9.158 1.00 42.09 88 LYS A O 1
#

Sequence (88 aa):
GTLTDKFCALLKEIFMKFDLDKDGLLSREEVRNYFSTLNGEYLMDFSLNIALLKTCGHTNGFYLNDFYKYYVDQTREDVDETYLDLKK

Foldseek 3Di:
DDDLVVVLVVLVVLQVVLPPVPPQWCALVSVQVSCCVVVVDRDDLVNQQVLCCVQPVGNGTDHSVSSSSSVVVVVVVVVVVVVVVVVD

Secondary structure (DSSP, 8-state):
--SHHHHHHHHHHHHHHH-SS-SSEEEHHHHHHHHHHHTS----HHHHHHHHHHHHSSSSEEEHHHHHHHHHHHHHHHHHHHHHHTT-